Protein AF-A0A669PQR5-F1 (afdb_monomer)

InterPro domains:
  IPR002418 Transcription regulator Myc [PR00044] (4-20)
  IPR002418 Transcription 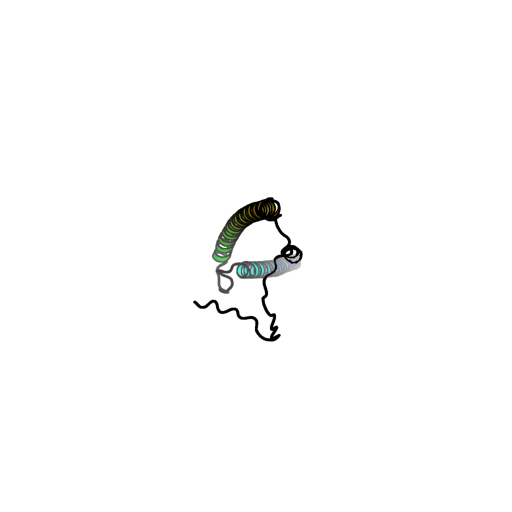regulator Myc [PR00044] (21-36)
  IPR002418 Transcription regulator Myc [PR00044] (46-59)
  IPR003327 Leucine zipper, Myc [PF02344] (65-94)
  IPR011598 Myc-type, basic helix-loop-helix (bHLH) domain [PF00010] (12-64)
  IPR011598 Myc-type, basic helix-loop-helix (bHLH) domain [PS50888] (11-63)
  IPR011598 Myc-type, basic helix-loop-helix (bHLH) domain [SM00353] (17-69)
  IPR036638 Helix-loop-helix DNA-binding domain superfamily [G3DSA:4.10.280.10] (2-96)
  IPR036638 Helix-loop-helix DNA-binding domain superfamily [SSF47459] (8-92)
  IPR050433 Myc family transcription factors [PTHR45851] (4-93)

Structure (mmCIF, N/CA/C/O backbone):
data_AF-A0A669PQR5-F1
#
_entry.id   AF-A0A669PQR5-F1
#
loop_
_atom_site.group_PDB
_atom_site.id
_atom_site.type_symbol
_atom_site.label_atom_id
_atom_site.label_alt_id
_atom_site.label_comp_id
_atom_site.label_asym_id
_atom_site.label_entity_id
_atom_site.label_seq_id
_atom_site.pdbx_PDB_ins_code
_atom_site.Cartn_x
_atom_site.Cartn_y
_atom_site.Cartn_z
_atom_site.occupancy
_atom_site.B_iso_or_equiv
_atom_site.auth_seq_id
_atom_site.auth_comp_id
_atom_site.auth_asym_id
_atom_site.auth_atom_id
_atom_site.pdbx_PDB_model_num
ATOM 1 N N . LEU A 1 1 ? 39.404 22.883 -36.198 1.00 52.16 1 LEU A N 1
ATOM 2 C CA . LEU A 1 1 ? 38.358 23.528 -35.361 1.00 52.16 1 LEU A CA 1
ATOM 3 C C . LEU A 1 1 ? 37.028 22.764 -35.362 1.00 52.16 1 LEU A C 1
ATOM 5 O O . LEU A 1 1 ? 36.375 22.777 -34.333 1.00 52.16 1 LEU A O 1
ATOM 9 N N . ALA A 1 2 ? 36.649 22.051 -36.434 1.00 58.22 2 ALA A N 1
ATOM 10 C CA . ALA A 1 2 ? 35.440 21.211 -36.442 1.00 58.22 2 ALA A CA 1
ATOM 11 C C . ALA A 1 2 ? 35.557 19.909 -35.611 1.00 58.22 2 ALA A C 1
ATOM 13 O O . ALA A 1 2 ? 34.589 19.521 -34.970 1.00 58.22 2 ALA A O 1
ATOM 14 N N . GLU A 1 3 ? 36.739 19.281 -35.541 1.00 58.38 3 GLU A N 1
ATOM 15 C CA . GLU A 1 3 ? 36.940 18.025 -34.780 1.00 58.38 3 GLU A CA 1
ATOM 16 C C . GLU A 1 3 ? 36.803 18.184 -33.258 1.00 58.38 3 GLU A C 1
ATOM 18 O O . GLU A 1 3 ? 36.366 17.264 -32.575 1.00 58.38 3 GLU A O 1
ATOM 23 N N . SER A 1 4 ? 37.138 19.357 -32.713 1.00 61.47 4 SER A N 1
ATOM 24 C CA . SER A 1 4 ? 37.024 19.619 -31.271 1.00 61.47 4 SER A CA 1
ATOM 25 C C . SER A 1 4 ? 35.564 19.754 -30.832 1.00 61.47 4 SER A C 1
ATOM 27 O O . SER A 1 4 ? 35.198 19.238 -29.781 1.00 61.47 4 SER A O 1
ATOM 29 N N . ASN A 1 5 ? 34.718 20.383 -31.652 1.00 66.81 5 ASN A N 1
ATOM 30 C CA . ASN A 1 5 ? 33.311 20.604 -31.318 1.00 66.81 5 ASN A CA 1
ATOM 31 C C . ASN A 1 5 ? 32.483 19.303 -31.397 1.00 66.81 5 ASN A C 1
ATOM 33 O O . ASN A 1 5 ? 31.623 19.065 -30.552 1.00 66.81 5 ASN A O 1
ATOM 37 N N . ASP A 1 6 ? 32.786 18.429 -32.364 1.00 71.69 6 ASP A N 1
ATOM 38 C CA . ASP A 1 6 ? 32.109 17.131 -32.522 1.00 71.69 6 ASP A CA 1
ATOM 39 C C . ASP A 1 6 ? 32.496 16.134 -31.407 1.00 71.69 6 ASP A C 1
ATOM 41 O O . ASP A 1 6 ? 31.670 15.352 -30.927 1.00 71.69 6 ASP A O 1
ATOM 45 N N . SER A 1 7 ? 33.737 16.202 -30.907 1.00 78.75 7 SER A N 1
ATOM 46 C CA . SER A 1 7 ? 34.165 15.422 -29.735 1.00 78.75 7 SER A CA 1
ATOM 47 C C . SER A 1 7 ? 33.408 15.835 -28.467 1.00 78.75 7 SER A C 1
ATOM 49 O O . SER A 1 7 ? 32.916 14.977 -27.733 1.00 78.75 7 SER A O 1
ATOM 51 N N . GLU A 1 8 ? 33.256 17.140 -28.221 1.00 83.75 8 GLU A N 1
ATOM 52 C CA . GLU A 1 8 ? 32.526 17.642 -27.050 1.00 83.75 8 GLU A CA 1
ATOM 53 C C . GLU A 1 8 ? 31.029 17.296 -27.084 1.00 83.75 8 GLU A C 1
ATOM 55 O O . GLU A 1 8 ? 30.426 17.001 -26.047 1.00 83.75 8 GLU A O 1
ATOM 60 N N . GLU A 1 9 ? 30.401 17.318 -28.261 1.00 88.00 9 GLU A N 1
ATOM 61 C CA . GLU A 1 9 ? 29.003 16.911 -28.423 1.00 88.00 9 GLU A CA 1
ATOM 62 C C . GLU A 1 9 ? 28.813 15.406 -28.169 1.00 88.00 9 GLU A C 1
ATOM 64 O O . GLU A 1 9 ? 27.873 14.991 -27.477 1.00 88.00 9 GLU A O 1
ATOM 69 N N . ASN A 1 10 ? 29.747 14.580 -28.647 1.00 89.44 10 ASN A N 1
ATOM 70 C CA . ASN A 1 10 ? 29.745 13.145 -28.380 1.00 89.44 10 ASN A CA 1
ATOM 71 C C . ASN A 1 10 ? 29.892 12.821 -26.886 1.00 89.44 10 ASN A C 1
ATOM 73 O O . ASN A 1 10 ? 29.165 11.958 -26.378 1.00 89.44 10 ASN A O 1
ATOM 77 N N . ASP A 1 11 ? 30.750 13.541 -26.163 1.00 91.50 11 ASP A N 1
ATOM 78 C CA . ASP A 1 11 ? 30.926 13.367 -24.717 1.00 91.50 11 ASP A CA 1
ATOM 79 C C . ASP A 1 11 ? 29.683 13.783 -23.919 1.00 91.50 11 ASP A C 1
ATOM 81 O O . ASP A 1 11 ? 29.262 13.071 -22.994 1.00 91.50 11 ASP A O 1
ATOM 85 N N . LYS A 1 12 ? 29.013 14.874 -24.316 1.00 93.94 12 LYS A N 1
ATOM 86 C CA . LYS A 1 12 ? 27.719 15.286 -23.739 1.00 93.94 12 LYS A CA 1
ATOM 87 C C . LYS A 1 12 ? 26.653 14.214 -23.956 1.00 93.94 12 LYS A C 1
ATOM 89 O O . LYS A 1 12 ? 25.965 13.823 -23.010 1.00 93.94 12 LYS A O 1
ATOM 94 N N . ARG A 1 13 ? 26.553 13.673 -25.176 1.00 95.19 13 ARG A N 1
ATOM 95 C CA . ARG A 1 13 ? 25.605 12.601 -25.518 1.00 95.19 13 ARG A CA 1
ATOM 96 C C . ARG A 1 13 ? 25.881 11.322 -24.728 1.00 95.19 13 ARG A C 1
ATOM 98 O O . ARG A 1 13 ? 24.949 10.687 -24.229 1.00 95.19 13 ARG A O 1
ATOM 105 N N . ARG A 1 14 ? 27.154 10.949 -24.567 1.00 95.75 14 ARG A N 1
ATOM 106 C CA . ARG A 1 14 ? 27.565 9.790 -23.762 1.00 95.75 14 ARG A CA 1
ATOM 107 C C . ARG A 1 14 ? 27.174 9.969 -22.297 1.00 95.75 14 ARG A C 1
ATOM 109 O O . ARG A 1 14 ? 26.553 9.073 -21.727 1.00 95.75 14 ARG A O 1
ATOM 116 N N . THR A 1 15 ? 27.481 11.128 -21.721 1.00 96.12 15 THR A N 1
ATOM 117 C CA . THR A 1 15 ? 27.159 11.459 -20.325 1.00 96.12 15 THR A CA 1
ATOM 118 C C . THR A 1 15 ? 25.651 11.439 -20.086 1.00 96.12 15 THR A C 1
ATOM 120 O O . THR A 1 15 ? 25.182 10.771 -19.166 1.00 96.12 15 THR A O 1
ATOM 123 N N . HIS A 1 16 ? 24.873 12.069 -20.971 1.00 97.50 16 HIS A N 1
ATOM 124 C CA . HIS A 1 16 ? 23.412 12.046 -20.919 1.00 97.50 16 HIS A CA 1
ATOM 125 C C . HIS A 1 16 ? 22.851 10.612 -20.903 1.00 97.50 16 HIS A C 1
ATOM 127 O O . HIS A 1 16 ? 21.999 10.280 -20.078 1.00 97.50 16 HIS A O 1
ATOM 133 N N . ASN A 1 17 ? 23.360 9.727 -21.766 1.00 97.94 17 ASN A N 1
ATOM 134 C CA . ASN A 1 17 ? 22.906 8.335 -21.831 1.00 97.94 17 ASN A CA 1
ATOM 135 C C . ASN A 1 17 ? 23.211 7.538 -20.553 1.00 97.94 17 ASN A C 1
ATOM 137 O O . ASN A 1 17 ? 22.419 6.675 -20.164 1.00 97.94 17 ASN A O 1
ATOM 141 N N . VAL A 1 18 ? 24.347 7.811 -19.904 1.00 98.12 18 VAL A N 1
ATOM 142 C CA . VAL A 1 18 ? 24.701 7.196 -18.616 1.00 98.12 18 VAL A CA 1
ATOM 143 C C . VAL A 1 18 ? 23.730 7.651 -17.529 1.00 98.12 18 VAL A C 1
ATOM 145 O O . VAL A 1 18 ? 23.151 6.805 -16.845 1.00 98.12 18 VAL A O 1
ATOM 148 N N . LEU A 1 19 ? 23.490 8.960 -17.427 1.00 98.00 19 LEU A N 1
ATOM 149 C CA . LEU A 1 19 ? 22.591 9.534 -16.424 1.00 98.00 19 LEU A CA 1
ATOM 150 C C . LEU A 1 19 ? 21.145 9.051 -16.604 1.00 98.00 19 LEU A C 1
ATOM 152 O O . LEU A 1 19 ? 20.505 8.641 -15.638 1.00 98.00 19 LEU A O 1
ATOM 156 N N . GLU A 1 20 ? 20.635 8.997 -17.837 1.00 98.25 20 GLU A N 1
ATOM 157 C CA . GLU A 1 20 ? 19.274 8.507 -18.091 1.00 98.25 20 GLU A CA 1
ATOM 158 C C . GLU A 1 20 ? 19.136 7.006 -17.790 1.00 98.25 20 GLU A C 1
ATOM 160 O O . GLU A 1 20 ? 18.101 6.556 -17.291 1.00 98.25 20 GLU A O 1
ATOM 165 N N . ARG A 1 21 ? 20.182 6.206 -18.036 1.00 98.50 21 ARG A N 1
ATOM 166 C CA . ARG A 1 21 ? 20.192 4.793 -17.632 1.00 98.50 21 ARG A CA 1
ATOM 167 C C . ARG A 1 21 ? 20.147 4.654 -16.112 1.00 98.50 21 ARG A C 1
ATOM 169 O O . ARG A 1 21 ? 19.376 3.832 -15.617 1.00 98.50 21 ARG A O 1
ATOM 176 N N . GLN A 1 22 ? 20.929 5.451 -15.387 1.00 98.56 22 GLN A N 1
ATOM 177 C CA . GLN A 1 22 ? 20.907 5.461 -13.926 1.00 98.56 22 GLN A CA 1
ATOM 178 C C . GLN A 1 22 ? 19.517 5.839 -13.401 1.00 98.56 22 GLN A C 1
ATOM 180 O O . GLN A 1 22 ? 18.931 5.075 -12.635 1.00 98.56 22 GLN A O 1
ATOM 185 N N . ARG A 1 23 ? 18.925 6.922 -13.915 1.00 98.50 23 ARG A N 1
ATOM 186 C CA . ARG A 1 23 ? 17.568 7.353 -13.553 1.00 98.50 23 ARG A CA 1
ATOM 187 C C . ARG A 1 23 ? 16.528 6.252 -13.784 1.00 98.50 23 ARG A C 1
ATOM 189 O O . ARG A 1 23 ? 15.646 6.029 -12.957 1.00 98.50 23 ARG A O 1
ATOM 196 N N . ARG A 1 24 ? 16.616 5.529 -14.909 1.00 98.44 24 ARG A N 1
ATOM 197 C CA . ARG A 1 24 ? 15.714 4.399 -15.207 1.00 98.44 24 ARG A CA 1
ATOM 198 C C . ARG A 1 24 ? 15.898 3.230 -14.242 1.00 98.44 24 ARG A C 1
ATOM 200 O O . ARG A 1 24 ? 14.904 2.585 -13.904 1.00 98.44 24 ARG A O 1
ATOM 207 N N . ASN A 1 25 ? 17.129 2.955 -13.817 1.00 98.50 25 ASN A N 1
ATOM 208 C CA . ASN A 1 25 ? 17.418 1.914 -12.834 1.00 98.50 25 ASN A CA 1
ATOM 209 C C . ASN A 1 25 ? 16.863 2.285 -11.457 1.00 98.50 25 ASN A C 1
ATOM 211 O O . ASN A 1 25 ? 16.170 1.469 -10.858 1.00 98.50 25 ASN A 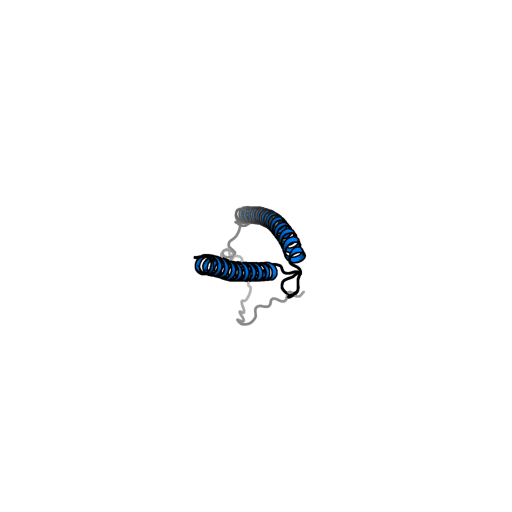O 1
ATOM 215 N N . GLU A 1 26 ? 17.080 3.518 -11.002 1.00 98.56 26 GLU A N 1
ATOM 216 C CA . GLU A 1 26 ? 16.508 4.034 -9.752 1.00 98.56 26 GLU A CA 1
ATOM 217 C C . GLU A 1 26 ? 14.977 3.962 -9.778 1.00 98.56 26 GLU A C 1
ATOM 219 O O . GLU A 1 26 ? 14.364 3.401 -8.873 1.00 98.56 26 GLU A O 1
ATOM 224 N N . LEU A 1 27 ? 14.347 4.398 -10.875 1.00 98.00 27 LEU A N 1
ATOM 225 C CA . LEU A 1 27 ? 12.898 4.285 -11.045 1.00 98.00 27 LEU A CA 1
ATOM 226 C C . LEU A 1 27 ? 12.420 2.825 -10.986 1.00 98.00 27 LEU A C 1
ATOM 228 O O . LEU A 1 27 ? 11.386 2.538 -10.388 1.00 98.00 27 LEU A O 1
ATOM 232 N N . LYS A 1 28 ? 13.154 1.890 -11.603 1.00 97.06 28 LYS A N 1
ATOM 233 C CA . LYS A 1 28 ? 12.838 0.455 -11.546 1.00 97.06 28 LYS A CA 1
ATOM 234 C C . LYS A 1 28 ? 12.898 -0.071 -10.108 1.00 97.06 28 LYS A C 1
ATOM 236 O O . LYS A 1 28 ? 11.995 -0.805 -9.718 1.00 97.06 28 LYS A O 1
ATOM 241 N N . LEU A 1 29 ? 13.910 0.325 -9.335 1.00 97.50 29 LEU A N 1
ATOM 242 C CA . LEU A 1 29 ? 14.033 -0.046 -7.923 1.00 97.50 29 LEU A CA 1
ATOM 243 C C . LEU A 1 29 ? 12.871 0.513 -7.094 1.00 97.50 29 LEU A C 1
ATOM 245 O O . LEU A 1 29 ? 12.273 -0.236 -6.328 1.00 97.50 29 LEU A O 1
ATOM 249 N N . SER A 1 30 ? 12.472 1.769 -7.315 1.00 98.12 30 SER A N 1
ATOM 250 C CA . SER A 1 30 ? 11.302 2.354 -6.646 1.00 98.12 30 SER A CA 1
ATOM 251 C C . SER A 1 30 ? 10.005 1.599 -6.961 1.00 98.12 30 SER A C 1
ATOM 253 O O . SER A 1 30 ? 9.178 1.404 -6.076 1.00 98.12 30 SER A O 1
ATOM 255 N N . PHE A 1 31 ? 9.825 1.120 -8.199 1.00 98.00 31 PHE A N 1
ATOM 256 C CA . PHE A 1 31 ? 8.673 0.281 -8.561 1.00 98.00 31 PHE A CA 1
ATOM 257 C C . PHE A 1 31 ? 8.678 -1.079 -7.855 1.00 98.00 31 PHE A C 1
ATOM 259 O O . PHE A 1 31 ? 7.610 -1.572 -7.501 1.00 98.00 31 PHE A O 1
ATOM 266 N N . PHE A 1 32 ? 9.849 -1.685 -7.654 1.00 97.19 32 PHE A N 1
ATOM 267 C CA . PHE A 1 32 ? 9.965 -2.934 -6.899 1.00 97.19 32 PHE A CA 1
ATOM 268 C C . PHE A 1 32 ? 9.673 -2.720 -5.419 1.00 97.19 32 PHE A C 1
ATOM 270 O O . PHE A 1 32 ? 8.831 -3.423 -4.874 1.00 97.19 32 PHE A O 1
ATOM 277 N N . ALA A 1 33 ? 10.252 -1.680 -4.818 1.00 97.62 33 ALA A N 1
ATOM 278 C CA . ALA A 1 33 ? 9.951 -1.311 -3.441 1.00 97.62 33 ALA A CA 1
ATOM 279 C C . ALA A 1 33 ? 8.447 -1.065 -3.240 1.00 97.62 33 ALA A C 1
ATOM 281 O O . ALA A 1 33 ? 7.877 -1.557 -2.273 1.00 97.62 33 ALA A O 1
ATOM 282 N N . LEU A 1 34 ? 7.786 -0.367 -4.174 1.00 98.12 34 LEU A N 1
ATOM 283 C CA . LEU A 1 34 ? 6.337 -0.156 -4.131 1.00 98.12 34 LEU A CA 1
ATOM 284 C C . LEU A 1 34 ? 5.554 -1.471 -4.251 1.00 98.12 34 LEU A C 1
ATOM 286 O O . LEU A 1 34 ? 4.630 -1.697 -3.478 1.00 98.12 34 LEU A O 1
ATOM 290 N N . ARG A 1 35 ? 5.912 -2.336 -5.207 1.00 97.94 35 ARG A N 1
ATOM 291 C CA . ARG A 1 35 ? 5.267 -3.645 -5.401 1.00 97.94 35 ARG A CA 1
ATOM 292 C C . ARG A 1 35 ? 5.306 -4.476 -4.121 1.00 97.94 35 ARG A C 1
ATOM 294 O O . ARG A 1 35 ? 4.293 -5.063 -3.759 1.00 97.94 35 ARG A O 1
ATOM 301 N N . ASP A 1 36 ? 6.451 -4.503 -3.448 1.00 97.44 36 ASP A N 1
ATOM 302 C CA . ASP A 1 36 ? 6.666 -5.336 -2.263 1.00 97.44 36 ASP A CA 1
ATOM 303 C C . ASP A 1 36 ? 5.801 -4.898 -1.066 1.00 97.44 36 ASP A C 1
ATOM 305 O O . ASP A 1 36 ? 5.539 -5.700 -0.175 1.00 97.44 36 ASP A O 1
ATOM 309 N N . GLN A 1 37 ? 5.294 -3.657 -1.062 1.00 97.44 37 GLN A N 1
ATOM 310 C CA . GLN A 1 37 ? 4.347 -3.169 -0.049 1.00 97.44 37 GLN A CA 1
ATOM 311 C C . GLN A 1 37 ? 2.888 -3.561 -0.320 1.00 97.44 37 GLN A C 1
ATOM 313 O O . GLN A 1 37 ? 2.034 -3.346 0.537 1.00 97.44 37 GLN A O 1
ATOM 318 N N . ILE A 1 38 ? 2.574 -4.091 -1.504 1.00 97.75 38 ILE A N 1
ATOM 319 C CA . ILE A 1 38 ? 1.199 -4.367 -1.928 1.00 97.75 38 ILE A CA 1
ATOM 320 C C . ILE A 1 38 ? 0.969 -5.885 -1.883 1.00 97.75 38 ILE A C 1
ATOM 322 O O . ILE A 1 38 ? 1.474 -6.594 -2.759 1.00 97.75 38 ILE A O 1
ATOM 326 N N . PRO A 1 39 ? 0.170 -6.409 -0.932 1.00 96.12 39 PRO A N 1
ATOM 327 C CA . PRO A 1 39 ? 0.027 -7.852 -0.715 1.00 96.12 39 PRO A CA 1
ATOM 328 C C . PRO A 1 39 ? -0.379 -8.647 -1.964 1.00 96.12 39 PRO A C 1
ATOM 330 O O . PRO A 1 39 ? 0.110 -9.751 -2.183 1.00 96.12 39 PRO A O 1
ATOM 333 N N . GLU A 1 40 ? -1.238 -8.075 -2.813 1.00 95.06 40 GLU A N 1
ATOM 334 C CA . GLU A 1 40 ? -1.747 -8.741 -4.019 1.00 95.06 40 GLU A CA 1
ATOM 335 C C . GLU A 1 40 ? -0.674 -8.936 -5.107 1.00 95.06 40 G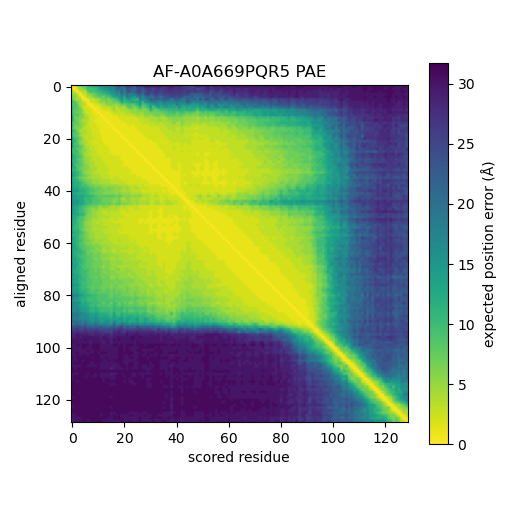LU A C 1
ATOM 337 O O . GLU A 1 40 ? -0.756 -9.875 -5.898 1.00 95.06 40 GLU A O 1
ATOM 342 N N . VAL A 1 41 ? 0.344 -8.068 -5.163 1.00 96.19 41 VAL A N 1
ATOM 343 C CA . VAL A 1 41 ? 1.373 -8.097 -6.221 1.00 96.19 41 VAL A CA 1
ATOM 344 C C . VAL A 1 41 ? 2.791 -8.339 -5.711 1.00 96.19 41 VAL A C 1
ATOM 346 O O . VAL A 1 41 ? 3.682 -8.523 -6.538 1.00 96.19 41 VAL A O 1
ATOM 349 N N . ALA A 1 42 ? 3.010 -8.404 -4.395 1.00 94.69 42 ALA A N 1
ATOM 350 C CA . ALA A 1 42 ? 4.327 -8.603 -3.784 1.00 94.69 42 ALA A CA 1
ATOM 351 C C . ALA A 1 42 ? 5.057 -9.847 -4.326 1.00 94.69 42 ALA A C 1
ATOM 353 O O . ALA A 1 42 ? 6.236 -9.780 -4.659 1.00 94.69 42 ALA A O 1
ATOM 354 N N . ASN A 1 43 ? 4.333 -10.954 -4.523 1.00 93.56 43 ASN A N 1
ATOM 355 C CA . ASN A 1 43 ? 4.904 -12.213 -5.022 1.00 93.56 43 ASN A CA 1
ATOM 356 C C . ASN A 1 43 ? 5.026 -12.277 -6.557 1.00 93.56 43 ASN A C 1
ATOM 358 O O . ASN A 1 43 ? 5.536 -13.257 -7.100 1.00 93.56 43 ASN A O 1
ATOM 362 N N . ASN A 1 44 ? 4.539 -11.266 -7.285 1.00 93.44 44 ASN A N 1
ATOM 363 C CA . ASN A 1 44 ? 4.589 -11.238 -8.743 1.00 93.44 44 ASN A CA 1
ATOM 364 C C . ASN A 1 44 ? 5.747 -10.366 -9.230 1.00 93.44 44 ASN A C 1
ATOM 366 O O . ASN A 1 44 ? 5.586 -9.181 -9.536 1.00 93.44 44 ASN A O 1
ATOM 370 N N . GLU A 1 45 ? 6.919 -10.980 -9.387 1.00 90.75 45 GLU A N 1
ATOM 371 C CA . GLU A 1 45 ? 8.125 -10.256 -9.790 1.00 90.75 45 GLU A CA 1
ATOM 372 C C . GLU A 1 45 ? 8.001 -9.531 -11.139 1.00 90.75 45 GLU A C 1
ATOM 374 O O . GLU A 1 45 ? 8.648 -8.504 -11.364 1.00 90.75 45 GLU A O 1
ATOM 379 N N . LYS A 1 46 ? 7.142 -10.048 -12.025 1.00 93.19 46 LYS A N 1
ATOM 380 C CA . LYS A 1 46 ? 6.919 -9.550 -13.388 1.00 93.19 46 LYS A CA 1
ATOM 381 C C . LYS A 1 46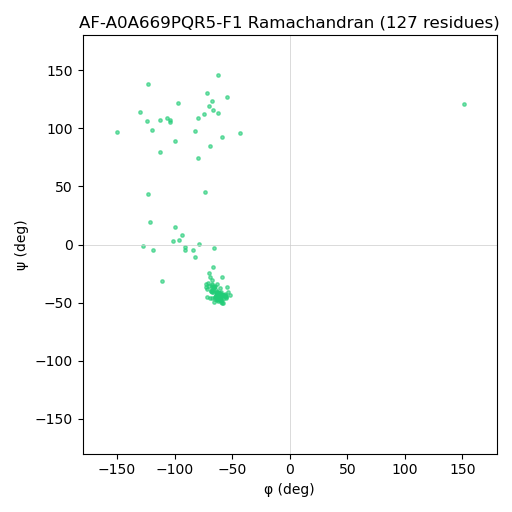 ? 5.671 -8.668 -13.504 1.00 93.19 46 LYS A C 1
ATOM 383 O O . LYS A 1 46 ? 5.214 -8.415 -14.620 1.00 93.19 46 LYS A O 1
ATOM 388 N N . ALA A 1 47 ? 5.121 -8.192 -12.384 1.00 95.00 47 ALA A N 1
ATOM 389 C CA . ALA A 1 47 ? 3.959 -7.311 -12.381 1.00 95.00 47 ALA A CA 1
ATOM 390 C C . ALA A 1 47 ? 4.194 -6.069 -13.274 1.00 95.00 47 ALA A C 1
ATOM 392 O O . ALA A 1 47 ? 5.192 -5.358 -13.105 1.00 95.00 47 ALA A O 1
ATOM 393 N N . PRO A 1 48 ? 3.291 -5.766 -14.228 1.00 97.06 48 PRO A N 1
ATOM 394 C CA . PRO A 1 48 ? 3.415 -4.576 -15.064 1.00 97.06 48 PRO A CA 1
ATOM 395 C C . PRO A 1 48 ? 3.346 -3.286 -14.235 1.00 97.06 48 PRO A C 1
ATOM 397 O O . PRO A 1 48 ? 2.551 -3.188 -13.302 1.00 97.06 48 PRO A O 1
ATOM 400 N N . LYS A 1 49 ? 4.091 -2.242 -14.631 1.00 97.25 49 LYS A N 1
ATOM 401 C CA . LYS A 1 49 ? 4.107 -0.938 -13.928 1.00 97.25 49 LYS A CA 1
ATOM 402 C C . LYS A 1 49 ? 2.708 -0.359 -13.704 1.00 97.25 49 LYS A C 1
ATOM 404 O O . LYS A 1 49 ? 2.404 0.106 -12.615 1.00 97.25 49 LYS A O 1
ATOM 409 N N . VAL A 1 50 ? 1.847 -0.421 -14.723 1.00 97.81 50 VAL A N 1
ATOM 410 C CA . VAL A 1 50 ? 0.463 0.072 -14.629 1.00 97.81 50 VAL A CA 1
ATOM 411 C C . VAL A 1 50 ? -0.364 -0.707 -13.603 1.00 97.81 50 VAL A C 1
ATOM 413 O O . VAL A 1 50 ? -1.204 -0.121 -12.931 1.00 97.81 50 VAL A O 1
ATOM 416 N N . VAL A 1 51 ? -0.107 -2.008 -13.449 1.00 97.69 51 VAL A N 1
ATOM 417 C CA . VAL A 1 51 ? -0.787 -2.849 -12.458 1.00 97.69 51 VAL A CA 1
ATOM 418 C C . VAL A 1 51 ? -0.304 -2.491 -11.058 1.00 97.69 51 VAL A C 1
ATOM 420 O O . VAL A 1 51 ? -1.141 -2.283 -10.190 1.00 97.69 51 VAL A O 1
ATOM 423 N N . ILE A 1 52 ? 1.010 -2.324 -10.854 1.00 98.12 52 ILE A N 1
ATOM 424 C CA . ILE A 1 52 ? 1.572 -1.889 -9.563 1.00 98.12 52 ILE A CA 1
ATOM 425 C C . ILE A 1 52 ? 0.930 -0.569 -9.117 1.00 98.12 52 ILE A C 1
ATOM 427 O O . ILE A 1 52 ? 0.488 -0.469 -7.979 1.00 98.12 52 ILE A O 1
ATOM 431 N N . LEU A 1 53 ? 0.813 0.421 -10.011 1.00 98.50 53 LEU A N 1
ATOM 432 C CA . LEU A 1 53 ? 0.196 1.711 -9.673 1.00 98.50 53 LEU A CA 1
ATOM 433 C C . LEU A 1 53 ? -1.290 1.577 -9.324 1.00 98.50 53 LEU A C 1
ATOM 435 O O . LEU A 1 53 ? -1.717 2.108 -8.305 1.00 98.50 53 LEU A O 1
ATOM 439 N N . LYS A 1 54 ? -2.069 0.846 -10.133 1.00 98.31 54 LYS A N 1
ATOM 440 C CA . LYS A 1 54 ? -3.500 0.626 -9.862 1.00 98.31 54 LYS A CA 1
ATOM 441 C C . LYS A 1 54 ? -3.715 -0.070 -8.519 1.00 98.31 54 LYS A C 1
ATOM 443 O O . LYS A 1 54 ? -4.498 0.404 -7.703 1.00 98.31 54 LYS A O 1
ATOM 448 N N . LYS A 1 55 ? -2.962 -1.143 -8.269 1.00 98.12 55 LYS A N 1
ATOM 449 C CA . LYS A 1 55 ? -3.039 -1.910 -7.024 1.00 98.12 55 LYS A CA 1
ATOM 450 C C . LYS A 1 55 ? -2.551 -1.125 -5.815 1.00 98.12 55 LYS A C 1
ATOM 452 O O . LYS A 1 55 ? -3.145 -1.251 -4.753 1.00 98.12 55 LYS A O 1
ATOM 457 N N . ALA A 1 56 ? -1.554 -0.255 -5.974 1.00 98.38 56 ALA A N 1
ATOM 458 C CA . ALA A 1 56 ? -1.146 0.667 -4.917 1.00 98.38 56 ALA A CA 1
ATOM 459 C C . ALA A 1 56 ? -2.294 1.604 -4.520 1.00 98.38 56 ALA A C 1
ATOM 461 O O . ALA A 1 56 ? -2.583 1.757 -3.338 1.00 98.38 56 ALA A O 1
ATOM 462 N N . THR A 1 57 ? -2.967 2.211 -5.503 1.00 98.38 57 THR A N 1
ATOM 463 C CA . THR A 1 57 ? -4.099 3.109 -5.248 1.00 98.38 57 THR A CA 1
ATOM 464 C C . THR A 1 57 ? -5.260 2.377 -4.581 1.00 98.38 57 THR A C 1
ATOM 466 O O . THR A 1 57 ? -5.768 2.855 -3.570 1.00 98.38 57 THR A O 1
ATOM 469 N N . GLU A 1 58 ? -5.646 1.208 -5.101 1.00 98.19 58 GLU A N 1
ATOM 470 C CA . GLU A 1 58 ? -6.689 0.364 -4.500 1.00 98.19 58 GLU A CA 1
ATOM 471 C C . GLU A 1 58 ? -6.350 0.007 -3.044 1.00 98.19 58 GLU A C 1
ATOM 473 O O . GLU A 1 58 ? -7.199 0.138 -2.163 1.00 98.19 58 GLU A O 1
ATOM 478 N N . TYR A 1 59 ? -5.095 -0.365 -2.777 1.00 98.38 59 TYR A N 1
ATOM 479 C CA . TYR A 1 59 ? -4.642 -0.768 -1.448 1.00 98.38 59 TYR A CA 1
ATOM 480 C C . TYR A 1 59 ? -4.615 0.388 -0.438 1.00 98.38 59 TYR A C 1
ATOM 482 O O . TYR A 1 59 ? -5.029 0.225 0.709 1.00 98.38 59 TYR A O 1
ATOM 490 N N . VAL A 1 60 ? -4.185 1.584 -0.854 1.00 98.38 60 VAL A N 1
ATOM 491 C CA . VAL A 1 60 ? -4.238 2.776 0.011 1.00 98.38 60 VAL A CA 1
ATOM 492 C C . VAL A 1 60 ? -5.682 3.096 0.394 1.00 98.38 60 VAL A C 1
ATOM 494 O O . VAL A 1 60 ? -5.962 3.330 1.569 1.00 98.38 60 VAL A O 1
ATOM 497 N N . LEU A 1 61 ? -6.609 3.052 -0.568 1.00 98.38 61 LEU A N 1
ATOM 498 C CA . LEU A 1 61 ? -8.026 3.308 -0.307 1.00 98.38 61 LEU A CA 1
ATOM 499 C C . LEU A 1 61 ? -8.630 2.265 0.642 1.00 98.38 61 LEU A C 1
ATOM 501 O O . LEU A 1 61 ? -9.379 2.629 1.552 1.00 98.38 61 LEU A O 1
ATOM 505 N N . SER A 1 62 ? -8.288 0.982 0.476 1.00 98.31 62 SER A N 1
ATOM 506 C CA . SER A 1 62 ? -8.773 -0.065 1.379 1.00 98.31 62 SER A CA 1
ATOM 507 C C . SER A 1 62 ? -8.242 0.119 2.799 1.00 98.31 62 SER A C 1
ATOM 509 O O . SER A 1 62 ? -9.028 0.070 3.742 1.00 98.31 62 SER A O 1
ATOM 511 N N . ILE A 1 63 ? -6.942 0.409 2.961 1.00 98.31 63 ILE A N 1
ATOM 512 C CA . ILE A 1 63 ? -6.343 0.629 4.286 1.00 98.31 63 ILE A CA 1
ATOM 513 C C . ILE A 1 63 ? -6.978 1.835 4.978 1.00 98.31 63 ILE A C 1
ATOM 515 O O . ILE A 1 63 ? -7.299 1.748 6.158 1.00 98.31 63 ILE A O 1
ATOM 519 N N . GLN A 1 64 ? -7.204 2.940 4.264 1.00 98.56 64 GLN A N 1
ATOM 520 C CA . GLN A 1 64 ? -7.860 4.123 4.833 1.00 98.56 64 GLN A CA 1
ATOM 521 C C . GLN A 1 64 ? -9.288 3.815 5.301 1.00 98.56 64 GLN A C 1
ATOM 523 O O . GLN A 1 64 ? -9.702 4.236 6.384 1.00 98.56 64 GLN A O 1
ATOM 528 N N . SER A 1 65 ? -10.047 3.047 4.512 1.00 98.25 6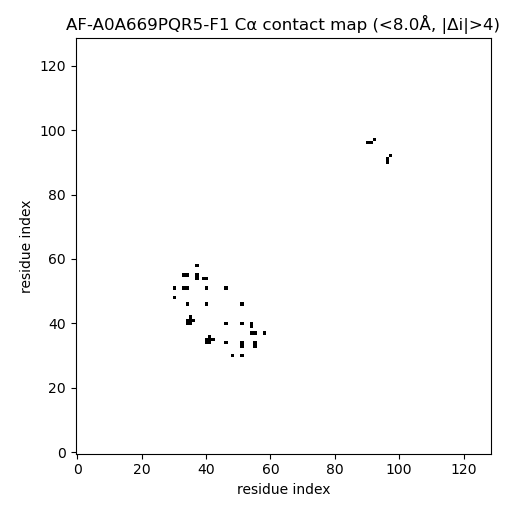5 SER A N 1
ATOM 529 C CA . SER A 1 65 ? -11.389 2.621 4.916 1.00 98.25 65 SER A CA 1
ATOM 530 C C . SER A 1 65 ? -11.354 1.713 6.147 1.00 98.25 65 SER A C 1
ATOM 532 O O . SER A 1 65 ? -12.203 1.848 7.033 1.00 98.25 65 SER A O 1
ATOM 534 N N . ASP A 1 66 ? -10.394 0.791 6.213 1.00 98.44 66 ASP A N 1
ATOM 535 C CA . ASP A 1 66 ? -10.217 -0.089 7.366 1.00 98.44 66 ASP A CA 1
ATOM 536 C C . ASP A 1 66 ? -9.774 0.680 8.609 1.00 98.44 66 ASP A C 1
ATOM 538 O O . ASP A 1 66 ? -10.300 0.435 9.693 1.00 98.44 66 ASP A O 1
ATOM 542 N N . GLU A 1 67 ? -8.876 1.652 8.466 1.00 98.56 67 GLU A N 1
ATOM 543 C CA . GLU A 1 67 ? -8.452 2.535 9.549 1.00 98.56 67 GLU A CA 1
ATOM 544 C C . GLU A 1 67 ? -9.652 3.277 10.146 1.00 98.56 67 GLU A C 1
ATOM 546 O O . GLU A 1 67 ? -9.877 3.217 11.357 1.00 98.56 67 GLU A O 1
ATOM 551 N N . HIS A 1 68 ? -10.485 3.904 9.309 1.00 98.56 68 HIS A N 1
ATOM 552 C CA . HIS A 1 68 ? -11.698 4.585 9.768 1.00 98.56 68 HIS A CA 1
ATOM 553 C C . HIS A 1 68 ? -12.659 3.637 10.499 1.00 98.56 68 HIS A C 1
ATOM 555 O O . HIS A 1 68 ? -13.183 3.979 11.565 1.00 98.56 68 HIS A O 1
ATOM 561 N N . ARG A 1 69 ? -12.868 2.429 9.962 1.00 98.62 69 ARG A N 1
ATOM 562 C CA . ARG A 1 69 ? -13.712 1.402 10.587 1.00 98.62 69 ARG A CA 1
ATOM 563 C C . ARG A 1 69 ? -13.164 0.981 11.953 1.00 98.62 69 ARG A C 1
ATOM 565 O O . ARG A 1 69 ? -13.919 0.940 12.924 1.00 98.62 69 ARG A O 1
ATOM 572 N N . LEU A 1 70 ? -11.864 0.710 12.045 1.00 98.69 70 LEU A N 1
ATOM 573 C CA . LEU A 1 70 ? -11.199 0.291 13.281 1.00 98.69 70 LEU A CA 1
ATOM 574 C C . LEU A 1 70 ? -11.197 1.401 14.339 1.00 98.69 70 LEU A C 1
ATOM 576 O O . LEU A 1 70 ? -11.374 1.118 15.524 1.00 98.69 70 LEU A O 1
ATOM 580 N N . ILE A 1 71 ? -11.046 2.667 13.937 1.00 98.75 71 ILE A N 1
ATOM 581 C CA . ILE A 1 71 ? -11.174 3.816 14.844 1.00 98.75 71 ILE A CA 1
ATOM 582 C C . ILE A 1 71 ? -12.593 3.882 15.424 1.00 98.75 71 ILE A C 1
ATOM 584 O O . ILE A 1 71 ? -12.752 4.011 16.640 1.00 98.75 71 ILE A O 1
ATOM 588 N N . ALA A 1 72 ? -13.624 3.745 14.587 1.00 98.56 72 ALA A N 1
ATOM 589 C CA . ALA A 1 72 ? -15.013 3.759 15.042 1.00 98.56 72 ALA A CA 1
ATOM 590 C C . ALA A 1 72 ? -15.318 2.598 16.007 1.00 98.56 72 ALA A C 1
ATOM 592 O O . ALA A 1 72 ? -15.922 2.805 17.066 1.00 98.56 72 ALA A O 1
ATOM 593 N N . GLU A 1 73 ? -14.848 1.393 15.681 1.00 98.69 73 GLU A N 1
ATOM 594 C CA . GLU A 1 73 ? -14.988 0.203 16.521 1.00 98.69 73 GLU A CA 1
ATOM 595 C C . GLU A 1 73 ? -14.281 0.381 17.873 1.00 98.69 73 GLU A C 1
ATOM 597 O O . GLU A 1 73 ? -14.862 0.128 18.932 1.00 98.69 73 GLU A O 1
ATOM 602 N N . LYS A 1 74 ? -13.056 0.915 17.864 1.00 98.69 74 LYS A N 1
ATOM 603 C CA . LYS A 1 74 ? -12.297 1.235 19.077 1.00 98.69 74 LYS A CA 1
ATOM 604 C C . LYS A 1 74 ? -13.056 2.204 19.983 1.00 98.69 74 LYS A C 1
ATOM 606 O O . LYS A 1 74 ? -13.112 1.981 21.194 1.00 98.69 74 LYS A O 1
ATOM 611 N N . GLU A 1 75 ? -13.668 3.248 19.429 1.00 98.62 75 GLU A N 1
ATOM 612 C CA . GLU A 1 75 ? -14.464 4.206 20.206 1.00 98.62 75 GLU A CA 1
ATOM 613 C C . GLU A 1 75 ? -15.774 3.606 20.733 1.00 98.62 75 GLU A C 1
ATOM 615 O O . GLU A 1 75 ? -16.203 3.891 21.856 1.00 98.62 75 GLU A O 1
ATOM 620 N N . GLN A 1 76 ? -16.417 2.720 19.972 1.00 98.62 76 GLN A N 1
ATOM 621 C CA . GLN A 1 76 ? -17.575 1.970 20.459 1.00 98.62 76 GLN A CA 1
ATOM 622 C C . GLN A 1 76 ? -17.200 1.062 21.641 1.00 98.62 76 GLN A C 1
ATOM 624 O O . GLN A 1 76 ? -17.883 1.071 22.670 1.00 98.62 76 GLN A O 1
ATOM 629 N N . LEU A 1 77 ? -16.094 0.323 21.530 1.00 98.69 77 LEU A N 1
ATOM 630 C CA . LEU A 1 77 ? -15.597 -0.552 22.593 1.00 98.69 77 LEU A CA 1
ATOM 631 C C . LEU A 1 77 ? -15.179 0.238 23.838 1.00 98.69 77 LEU A C 1
ATOM 633 O O . LEU A 1 77 ? -15.478 -0.183 24.958 1.00 98.69 77 LEU A O 1
ATOM 637 N N . ARG A 1 78 ? -14.550 1.410 23.670 1.00 98.56 78 ARG A N 1
ATOM 638 C CA . ARG A 1 78 ? -14.211 2.319 24.779 1.00 98.56 78 ARG A CA 1
ATOM 639 C C . ARG A 1 78 ? -15.449 2.763 25.550 1.00 98.56 78 ARG A C 1
ATOM 641 O O . ARG A 1 78 ? -15.497 2.560 26.765 1.00 98.56 78 ARG A O 1
ATOM 648 N N . ARG A 1 79 ? -16.476 3.247 24.846 1.00 98.38 79 ARG A N 1
ATOM 649 C CA . ARG A 1 79 ? -17.759 3.638 25.453 1.00 98.38 79 ARG A CA 1
ATOM 650 C C . ARG A 1 79 ? -18.425 2.471 26.171 1.00 98.38 79 ARG A C 1
ATOM 652 O O . ARG A 1 79 ? -18.878 2.616 27.305 1.00 98.38 79 ARG A O 1
ATOM 659 N N . ARG A 1 80 ? -18.446 1.282 25.557 1.00 98.19 80 ARG A N 1
ATOM 660 C CA . ARG A 1 80 ? -19.029 0.089 26.187 1.00 98.19 80 ARG A CA 1
ATOM 661 C C . ARG A 1 80 ? -18.283 -0.306 27.460 1.00 98.19 80 ARG A C 1
ATOM 663 O O . ARG A 1 80 ? -18.916 -0.626 28.464 1.00 98.19 80 ARG A O 1
ATOM 670 N N . ARG A 1 81 ? -16.952 -0.262 27.434 1.00 98.25 81 ARG A N 1
ATOM 671 C CA . ARG A 1 81 ? -16.105 -0.538 28.598 1.00 98.25 81 ARG A CA 1
ATOM 672 C C . ARG A 1 81 ? -16.394 0.434 29.741 1.00 98.25 81 ARG A C 1
ATOM 674 O O . ARG A 1 81 ? -16.522 -0.005 30.877 1.00 98.25 81 ARG A O 1
ATOM 681 N N . GLU A 1 82 ? -16.509 1.726 29.457 1.00 98.25 82 GLU A N 1
ATOM 682 C CA . GLU A 1 82 ? -16.818 2.749 30.466 1.00 98.25 82 GLU A CA 1
ATOM 683 C C . GLU A 1 82 ? -18.2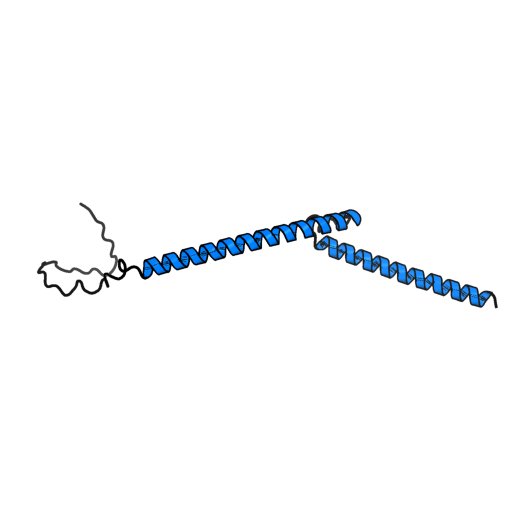07 2.557 31.075 1.00 98.25 82 GLU A C 1
ATOM 685 O O . GLU A 1 82 ? -18.343 2.563 32.296 1.00 98.25 82 GLU A O 1
ATOM 690 N N . GLN A 1 83 ? -19.218 2.261 30.254 1.00 98.00 83 GLN A N 1
ATOM 691 C CA . GLN A 1 83 ? -20.558 1.924 30.745 1.00 98.00 83 GLN A CA 1
ATOM 692 C C . GLN A 1 83 ? -20.544 0.716 31.688 1.00 98.00 83 GLN A C 1
ATOM 694 O O . GLN A 1 83 ? -21.214 0.724 32.718 1.00 98.00 83 GLN A O 1
ATOM 699 N N . LEU A 1 84 ? -19.797 -0.337 31.342 1.00 97.50 84 LEU A N 1
ATOM 700 C CA . LEU A 1 84 ? -19.693 -1.534 32.177 1.00 97.50 84 LEU A CA 1
ATOM 701 C C . LEU A 1 84 ? -18.946 -1.255 33.484 1.00 97.50 84 LEU A C 1
ATOM 703 O O . LEU A 1 84 ? -19.384 -1.724 34.532 1.00 97.50 84 LEU A O 1
ATOM 707 N N . LYS A 1 85 ? -17.874 -0.455 33.445 1.00 97.06 85 LYS A N 1
ATOM 708 C CA . LYS A 1 85 ? -17.168 -0.008 34.654 1.00 97.06 85 LYS A CA 1
ATOM 709 C C . LYS A 1 85 ? -18.088 0.782 35.581 1.00 97.06 85 LYS A C 1
ATOM 711 O O . LYS A 1 85 ? -18.158 0.467 36.762 1.00 97.06 85 LYS A O 1
ATOM 716 N N . HIS A 1 86 ? -18.849 1.729 35.038 1.00 95.88 86 HIS A N 1
ATOM 717 C CA . HIS A 1 86 ? -19.786 2.516 35.831 1.00 95.88 86 HIS A CA 1
ATOM 718 C C . HIS A 1 86 ?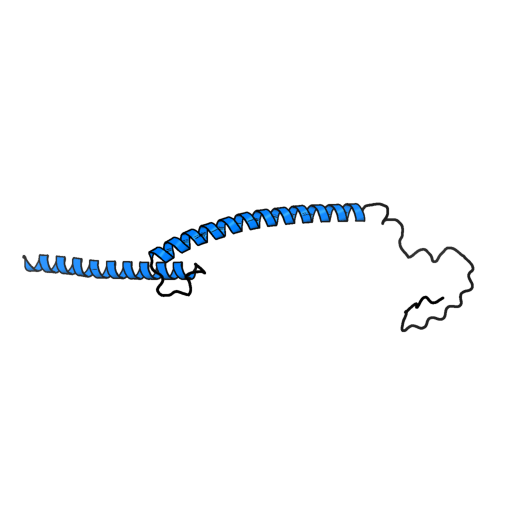 -20.877 1.644 36.469 1.00 95.88 86 HIS A C 1
ATOM 720 O O . HIS A 1 86 ? -21.169 1.782 37.652 1.00 95.88 86 HIS A O 1
ATOM 726 N N . LYS A 1 87 ? -21.437 0.682 35.721 1.00 94.56 87 LYS A N 1
ATOM 727 C CA . LYS A 1 87 ? -22.394 -0.294 36.272 1.00 94.56 87 LYS A CA 1
ATOM 728 C C . LYS A 1 87 ? -21.784 -1.131 37.395 1.00 94.56 87 LYS A C 1
ATOM 730 O O . LYS A 1 87 ? -22.442 -1.364 38.403 1.00 94.56 87 LYS A O 1
ATOM 735 N N . LEU A 1 88 ? -20.537 -1.571 37.239 1.00 94.69 88 LEU A N 1
ATOM 736 C CA . LEU A 1 88 ? -19.835 -2.330 38.272 1.00 94.69 88 LEU A CA 1
ATOM 737 C C . LEU A 1 88 ? -19.631 -1.496 39.545 1.00 94.69 88 LEU A C 1
ATOM 739 O O . LEU A 1 88 ? -19.858 -1.994 40.643 1.00 94.69 88 LEU A O 1
ATOM 743 N N . GLU A 1 89 ? -19.248 -0.227 39.405 1.00 93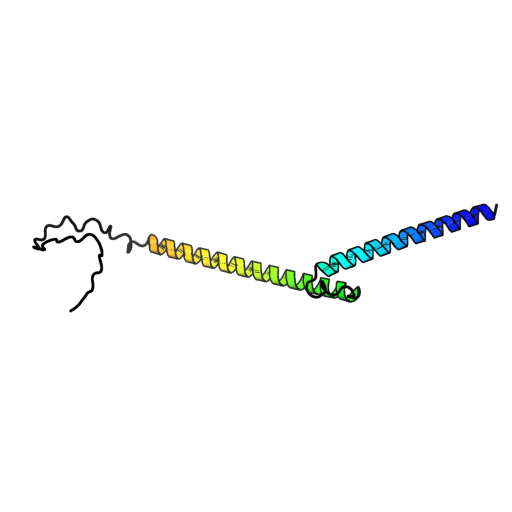.56 89 GLU A N 1
ATOM 744 C CA . GLU A 1 89 ? -19.110 0.702 40.533 1.00 93.56 89 GLU A CA 1
ATOM 745 C C . GLU A 1 89 ? -20.444 0.945 41.242 1.00 93.56 89 GLU A C 1
ATOM 747 O O . GLU A 1 89 ? -20.494 0.882 42.468 1.00 93.56 89 GLU A O 1
ATOM 752 N N . GLN A 1 90 ? -21.533 1.152 40.496 1.00 91.31 90 GLN A N 1
ATOM 753 C CA . GLN A 1 90 ? -22.876 1.291 41.069 1.00 91.31 90 GLN A CA 1
ATOM 754 C C . GLN A 1 90 ? -23.296 0.047 41.859 1.00 91.31 90 GLN A C 1
ATOM 756 O O . GLN A 1 90 ? -23.837 0.176 42.952 1.00 91.31 90 GLN A O 1
ATOM 761 N N . LEU A 1 91 ? -23.029 -1.154 41.334 1.00 88.81 91 LEU A N 1
ATOM 762 C CA . LEU A 1 91 ? -23.343 -2.407 42.026 1.00 88.81 91 LEU A CA 1
ATOM 763 C C . LEU A 1 91 ? -22.481 -2.605 43.277 1.00 88.81 91 LEU A C 1
ATOM 765 O O . LEU A 1 91 ? -22.998 -3.039 44.302 1.00 88.81 91 LEU A O 1
ATOM 769 N N . ARG A 1 92 ? -21.193 -2.249 43.223 1.00 85.12 92 ARG A N 1
ATOM 770 C CA . ARG A 1 92 ? -20.282 -2.331 44.375 1.00 85.12 92 ARG A CA 1
ATOM 771 C C . ARG A 1 92 ? -20.643 -1.334 45.478 1.00 85.12 92 ARG A C 1
ATOM 773 O O . ARG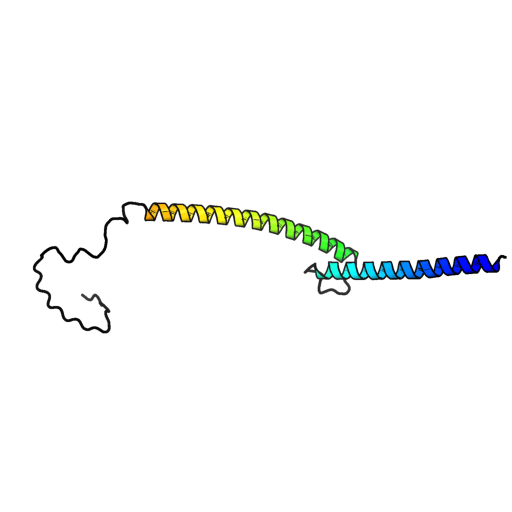 A 1 92 ? -20.491 -1.647 46.651 1.00 85.12 92 ARG A O 1
ATOM 780 N N . ASN A 1 93 ? -21.104 -0.146 45.096 1.00 78.75 93 ASN A N 1
ATOM 781 C CA . ASN A 1 93 ? -21.477 0.923 46.022 1.00 78.75 93 ASN A CA 1
ATOM 782 C C . ASN A 1 93 ? -22.965 0.861 46.424 1.00 78.75 93 ASN A C 1
ATOM 784 O O . ASN A 1 93 ? -23.421 1.687 47.212 1.00 78.75 93 ASN A O 1
ATOM 788 N N . SER A 1 94 ? -23.733 -0.092 45.880 1.00 70.56 94 SER A N 1
ATOM 789 C CA . SER A 1 94 ? -25.116 -0.336 46.280 1.00 70.56 94 SER A CA 1
ATOM 790 C C . SER A 1 94 ? -25.140 -0.977 47.673 1.00 70.56 94 SER A C 1
ATOM 792 O O . SER A 1 94 ? -24.456 -1.982 47.894 1.00 70.56 94 SER A O 1
ATOM 794 N N . PRO A 1 95 ? -25.952 -0.460 48.612 1.00 60.19 95 PRO A N 1
ATOM 795 C CA . PRO A 1 95 ? -25.949 -0.904 50.006 1.00 60.19 95 PRO A CA 1
ATOM 796 C C . PRO A 1 95 ? -26.419 -2.356 50.218 1.00 60.19 95 PRO A C 1
ATOM 798 O O . PRO A 1 95 ? -26.357 -2.872 51.331 1.00 60.19 95 PRO A O 1
ATOM 801 N N . ILE A 1 96 ? -26.841 -3.055 49.159 1.00 55.00 96 ILE A N 1
ATOM 802 C CA . ILE A 1 96 ? -27.197 -4.480 49.211 1.00 55.00 96 ILE A CA 1
ATOM 803 C C . ILE A 1 96 ? -25.949 -5.363 49.419 1.00 55.00 96 ILE A C 1
ATOM 805 O O . ILE A 1 96 ? -26.062 -6.441 49.991 1.00 55.00 96 ILE A O 1
ATOM 809 N N . MET A 1 97 ? -24.751 -4.898 49.037 1.00 50.56 97 MET A N 1
ATOM 810 C CA . MET A 1 97 ? -23.478 -5.608 49.273 1.00 50.56 97 MET A CA 1
ATOM 811 C C . MET A 1 97 ? -22.669 -5.047 50.456 1.00 50.56 97 MET A C 1
ATOM 813 O O . MET A 1 97 ? -21.574 -5.531 50.731 1.00 50.56 97 MET A O 1
ATOM 817 N N . SER A 1 98 ? -23.194 -4.053 51.184 1.00 48.62 98 SER A N 1
ATOM 818 C CA . SER A 1 98 ? -22.603 -3.569 52.443 1.00 48.62 98 SER A CA 1
ATOM 819 C C . SER A 1 98 ? -23.196 -4.234 53.693 1.00 48.62 98 SER A C 1
ATOM 821 O O . SER A 1 98 ? -22.878 -3.826 54.806 1.00 48.62 98 SER A O 1
ATOM 823 N N . ILE A 1 99 ? -24.032 -5.268 53.540 1.00 54.12 99 ILE A N 1
ATOM 824 C CA . ILE A 1 99 ? -24.556 -6.076 54.651 1.00 54.12 99 ILE A CA 1
ATOM 825 C C . ILE A 1 99 ? -23.965 -7.491 54.556 1.00 54.12 99 ILE A C 1
ATOM 827 O O . ILE A 1 99 ? -24.581 -8.409 54.028 1.00 54.12 99 ILE A O 1
ATOM 831 N N . LEU A 1 100 ? -22.719 -7.620 55.028 1.00 42.50 100 LEU A N 1
ATOM 832 C CA . LEU A 1 100 ? -22.264 -8.525 56.102 1.00 42.50 100 LEU A CA 1
ATOM 833 C C . LEU A 1 100 ? -20.790 -8.936 55.905 1.00 42.50 100 LEU A C 1
ATOM 835 O O . LEU A 1 100 ? -20.466 -9.611 54.926 1.00 42.50 100 LEU A O 1
ATOM 839 N N . PRO A 1 101 ? -19.896 -8.649 56.869 1.00 50.19 101 PRO A N 1
ATOM 840 C CA . PRO A 1 101 ? -18.719 -9.478 57.056 1.00 50.19 101 PRO A CA 1
ATOM 841 C C . PRO A 1 101 ? -19.192 -10.845 57.570 1.00 50.19 101 PRO A C 1
ATOM 843 O O . PRO A 1 101 ? -19.849 -10.937 58.607 1.00 50.19 101 PRO A O 1
ATOM 846 N N . ILE A 1 102 ? -18.843 -11.929 56.876 1.00 51.53 102 ILE A N 1
ATOM 847 C CA . ILE A 1 102 ? -19.075 -13.314 57.331 1.00 51.53 102 ILE A CA 1
ATOM 848 C C . ILE A 1 102 ? -18.080 -13.667 58.461 1.00 51.53 102 ILE A C 1
ATOM 850 O O . ILE A 1 102 ? -17.449 -14.717 58.449 1.00 51.53 102 ILE A O 1
ATOM 854 N N . HIS A 1 103 ? -17.883 -12.778 59.438 1.00 46.09 103 HIS A N 1
ATOM 855 C CA . HIS A 1 103 ? -16.998 -13.036 60.577 1.00 46.09 103 HIS A CA 1
ATOM 856 C C . HIS A 1 103 ? -17.639 -12.807 61.955 1.00 46.09 103 HIS A C 1
ATOM 858 O O . HIS A 1 103 ? -17.018 -13.132 62.957 1.00 46.09 103 HIS A O 1
ATOM 864 N N . ASP A 1 104 ? -18.904 -12.382 62.038 1.00 43.34 104 ASP A N 1
ATOM 865 C CA . ASP A 1 104 ? -19.576 -12.161 63.332 1.00 43.34 104 ASP A CA 1
ATOM 866 C C . ASP A 1 104 ? -20.875 -12.965 63.507 1.00 43.34 104 ASP A C 1
ATOM 868 O O . ASP A 1 104 ? -21.872 -12.481 64.033 1.00 43.34 104 ASP A O 1
ATOM 872 N N . LEU A 1 105 ? -20.860 -14.245 63.125 1.00 48.72 105 LEU A N 1
ATOM 873 C CA . LEU A 1 105 ? -21.875 -15.216 63.576 1.00 48.72 105 LEU A CA 1
ATOM 874 C C . LEU A 1 105 ? -21.420 -16.045 64.796 1.00 48.72 105 LEU A C 1
ATOM 876 O O . LEU A 1 105 ? -22.155 -16.913 65.253 1.00 48.72 105 LEU A O 1
ATOM 880 N N . CYS A 1 106 ? -20.240 -15.771 65.369 1.00 43.03 106 CYS A N 1
ATOM 881 C CA . CYS A 1 106 ? -19.675 -16.565 66.473 1.00 43.03 106 CYS A CA 1
ATOM 882 C C . CYS A 1 106 ? -20.048 -16.069 67.892 1.00 43.03 106 CYS A C 1
ATOM 884 O O . CYS A 1 106 ? -19.727 -16.731 68.874 1.00 43.03 106 CYS A O 1
ATOM 886 N N . SER A 1 107 ? -20.750 -14.937 68.041 1.00 45.31 107 SER A N 1
ATOM 887 C CA . SER A 1 107 ? -20.990 -14.324 69.367 1.00 45.31 107 SER A CA 1
ATOM 888 C C . SER A 1 107 ? -22.455 -14.135 69.767 1.00 45.31 107 SER A C 1
ATOM 890 O O . SER A 1 107 ? -22.748 -13.395 70.705 1.00 45.31 107 SER A O 1
ATOM 892 N N . MET A 1 108 ? -23.398 -14.848 69.146 1.00 36.22 108 MET A N 1
ATOM 893 C CA . MET A 1 108 ? -24.727 -15.023 69.741 1.00 36.22 108 MET A CA 1
ATOM 894 C C . MET A 1 108 ? -24.830 -16.428 70.320 1.00 36.22 108 MET A C 1
ATOM 896 O O . MET A 1 108 ? -24.941 -17.419 69.609 1.00 36.22 108 MET A O 1
ATOM 900 N N . LYS A 1 109 ? -24.756 -16.480 71.654 1.00 50.97 109 LYS A N 1
ATOM 901 C CA . LYS A 1 109 ? -25.080 -17.623 72.511 1.00 50.97 109 LYS A CA 1
ATOM 902 C C . LYS A 1 109 ? -26.369 -18.300 72.040 1.00 50.97 109 LYS A C 1
ATOM 904 O O . LYS A 1 109 ? -27.458 -17.913 72.455 1.00 50.97 109 LYS A O 1
ATOM 909 N N . VAL A 1 110 ? -26.244 -19.355 71.242 1.00 41.25 110 VAL A N 1
ATOM 910 C CA . VAL A 1 110 ? -27.317 -20.327 71.052 1.00 41.25 110 VAL A CA 1
ATOM 911 C C . VAL A 1 110 ? -26.735 -21.710 71.262 1.00 41.25 110 VAL A C 1
ATOM 913 O O . VAL A 1 110 ? -25.838 -22.178 70.568 1.00 41.25 110 VAL A O 1
ATOM 916 N N . LYS A 1 111 ? -27.234 -22.313 72.328 1.00 49.00 111 LYS A N 1
ATOM 917 C CA . LYS A 1 111 ? -26.864 -23.593 72.900 1.00 49.00 111 LYS A CA 1
ATOM 918 C C . LYS A 1 111 ? -27.304 -24.700 71.938 1.00 49.00 111 LYS A C 1
ATOM 920 O O . LYS A 1 111 ? -28.382 -25.252 72.098 1.00 49.00 111 LYS A O 1
ATOM 925 N N . TRP A 1 112 ? -26.483 -25.007 70.941 1.00 36.59 112 TRP A N 1
ATOM 926 C CA . TRP A 1 112 ? -26.615 -26.226 70.150 1.00 36.59 112 TRP A CA 1
ATOM 927 C C . TRP A 1 112 ? -25.410 -27.105 70.444 1.00 36.59 112 TRP A C 1
ATOM 929 O O . TRP A 1 112 ? -24.281 -26.809 70.067 1.00 36.59 112 TRP A O 1
ATOM 939 N N . SER A 1 113 ? -25.672 -28.168 71.196 1.00 42.47 113 SER A N 1
ATOM 940 C CA . SER A 1 113 ? -24.762 -29.288 71.386 1.00 42.47 113 SER A CA 1
ATOM 941 C C . SER A 1 113 ? -24.466 -29.906 70.020 1.00 42.47 113 SER A C 1
ATOM 943 O O . SER A 1 113 ? -25.213 -30.762 69.558 1.00 42.47 113 SER A O 1
ATOM 945 N N . CYS A 1 114 ? -23.399 -29.459 69.363 1.00 36.62 114 CYS A N 1
ATOM 946 C CA . CYS A 1 114 ? -22.866 -30.114 68.180 1.00 36.62 114 CYS A CA 1
ATOM 947 C C . CYS A 1 114 ? -21.399 -30.431 68.453 1.00 36.62 114 CYS A C 1
ATOM 949 O O . CYS A 1 114 ? -20.549 -29.545 68.535 1.00 36.62 114 CYS A O 1
ATOM 951 N N . VAL A 1 115 ? -21.139 -31.715 68.681 1.00 42.84 115 VAL A N 1
ATOM 952 C CA . VAL A 1 115 ? -19.810 -32.276 68.906 1.00 42.84 115 VAL A CA 1
ATOM 953 C C . VAL A 1 115 ? -18.980 -32.039 67.647 1.00 42.84 115 VAL A C 1
ATOM 955 O O . VAL A 1 115 ? -19.278 -32.565 66.578 1.00 42.84 115 VAL A O 1
ATOM 958 N N . PHE A 1 116 ? -17.955 -31.204 67.778 1.00 35.09 116 PHE A N 1
ATOM 959 C CA . PHE A 1 116 ? -16.930 -30.994 66.768 1.00 35.09 116 PHE A CA 1
ATOM 960 C C . PHE A 1 116 ? -16.061 -32.254 66.669 1.00 35.09 116 PHE A C 1
ATOM 962 O O . PHE A 1 116 ? -15.384 -32.612 67.629 1.00 35.09 116 PHE A O 1
ATOM 969 N N . HIS A 1 117 ? -16.020 -32.886 65.497 1.00 42.00 117 HIS A N 1
ATOM 970 C CA . HIS A 1 117 ? -14.876 -33.700 65.092 1.00 42.00 117 HIS A CA 1
ATOM 971 C C . HIS A 1 117 ? -14.298 -33.099 63.812 1.00 42.00 117 HIS A C 1
ATOM 973 O O . HIS A 1 117 ? -14.806 -33.297 62.711 1.00 42.00 117 HIS A O 1
ATOM 979 N N . THR A 1 118 ? -13.236 -32.315 63.965 1.00 39.91 118 THR A N 1
ATOM 980 C CA . THR A 1 118 ? -12.415 -31.828 62.856 1.00 39.91 118 THR A CA 1
ATOM 981 C C . THR A 1 118 ? -11.543 -32.969 62.345 1.00 39.91 118 THR A C 1
ATOM 983 O O . THR A 1 118 ? -10.627 -33.399 63.045 1.00 39.91 118 THR A O 1
ATOM 986 N N . SER A 1 119 ? -11.803 -33.445 61.127 1.00 40.16 119 SER A N 1
ATOM 987 C CA . SER A 1 119 ? -10.807 -34.169 60.330 1.00 40.16 119 SER A CA 1
ATOM 988 C C . SER A 1 119 ? -10.154 -33.170 59.362 1.00 40.16 119 SER A C 1
ATOM 990 O O . SER A 1 119 ? -10.890 -32.538 58.602 1.00 40.16 119 SER A O 1
ATOM 992 N N . PRO A 1 120 ? -8.821 -32.966 59.369 1.00 51.16 120 PRO A N 1
ATOM 993 C CA . PRO A 1 120 ? -8.210 -31.810 58.703 1.00 51.16 120 PRO A CA 1
ATOM 994 C C . PRO A 1 120 ? -8.055 -31.903 57.181 1.00 51.16 120 PRO A C 1
ATOM 996 O O . PRO A 1 120 ? -7.468 -30.993 56.607 1.00 51.16 120 PRO A O 1
ATOM 999 N N . VAL A 1 121 ? -8.476 -32.984 56.515 1.00 53.50 121 VAL A N 1
ATOM 1000 C CA . VAL A 1 121 ? -7.853 -33.301 55.215 1.00 53.50 121 VAL A CA 1
ATOM 1001 C C . VAL A 1 121 ? -8.757 -33.112 53.994 1.00 53.50 121 VAL A C 1
ATOM 1003 O O . VAL A 1 121 ? -8.246 -32.687 52.966 1.00 53.50 121 VAL A O 1
ATOM 1006 N N . TYR A 1 122 ? -10.079 -33.307 54.063 1.00 51.47 122 TYR A N 1
ATOM 1007 C CA . TYR A 1 122 ? -10.940 -33.132 52.878 1.00 51.47 122 TYR A CA 1
ATOM 1008 C C . TYR A 1 122 ? -12.359 -32.682 53.257 1.00 51.47 122 TYR A C 1
ATOM 1010 O O . TYR A 1 122 ? -13.213 -33.488 53.614 1.00 51.47 122 TYR A O 1
ATOM 1018 N N . GLY A 1 123 ? -12.613 -31.374 53.184 1.00 45.28 123 GLY A N 1
ATOM 1019 C CA . GLY A 1 123 ? -13.933 -30.776 53.404 1.00 45.28 123 GLY A CA 1
ATOM 1020 C C . GLY A 1 123 ? -14.839 -30.895 52.178 1.00 45.28 123 GLY A C 1
ATOM 1021 O O . GLY A 1 123 ? -15.066 -29.905 51.490 1.00 45.28 123 GLY A O 1
ATOM 1022 N N . ILE A 1 124 ? -15.360 -32.093 51.902 1.00 52.19 124 ILE A N 1
ATOM 1023 C CA . ILE A 1 124 ? -16.474 -32.281 50.962 1.00 52.19 124 ILE A CA 1
ATOM 1024 C C . ILE A 1 124 ? -17.736 -32.541 51.787 1.00 52.19 124 ILE A C 1
ATOM 1026 O O . ILE A 1 124 ? -17.910 -33.620 52.349 1.00 52.19 124 ILE A O 1
ATOM 1030 N N . CYS A 1 125 ? -18.632 -31.556 51.849 1.00 46.50 125 CYS A N 1
ATOM 1031 C CA . CYS A 1 125 ? -19.988 -31.760 52.349 1.00 46.50 125 CYS A CA 1
ATOM 1032 C C . CYS A 1 125 ? -20.841 -32.342 51.218 1.00 46.50 125 CYS A C 1
ATOM 1034 O O . CYS A 1 125 ? -21.339 -31.601 50.372 1.00 46.50 125 CYS A O 1
ATOM 1036 N N . ILE A 1 126 ? -21.019 -33.664 51.193 1.00 46.94 126 ILE A N 1
ATOM 1037 C CA . ILE A 1 126 ? -22.093 -34.269 50.402 1.00 46.94 126 ILE A CA 1
ATOM 1038 C C . ILE A 1 126 ? -23.377 -34.107 51.214 1.00 46.94 126 ILE A C 1
ATOM 1040 O O . ILE A 1 126 ? -23.552 -34.737 52.255 1.00 46.94 126 ILE A O 1
ATOM 1044 N N . LEU A 1 127 ? -24.265 -33.232 50.745 1.00 45.03 127 LEU A N 1
ATOM 1045 C CA . LEU A 1 127 ? -25.650 -33.212 51.196 1.00 45.03 127 LEU A CA 1
ATOM 1046 C C . LEU A 1 127 ? -26.303 -34.512 50.709 1.00 45.03 127 LEU A C 1
ATOM 1048 O O . LEU A 1 127 ? -26.449 -34.702 49.503 1.00 45.03 127 LEU A O 1
ATOM 1052 N N . SER A 1 128 ? -26.716 -35.384 51.623 1.00 42.97 128 SER A N 1
ATOM 1053 C CA . SER A 1 128 ? -27.689 -36.430 51.310 1.00 42.97 128 SER A CA 1
ATOM 1054 C C . SER A 1 128 ? -28.873 -36.301 52.255 1.00 42.97 128 SER A C 1
ATOM 1056 O O . SER A 1 128 ? -28.697 -36.039 53.446 1.00 42.97 128 SER A O 1
ATOM 1058 N N . LYS A 1 129 ? -30.075 -36.464 51.700 1.00 46.44 129 LYS A N 1
ATOM 1059 C CA . LYS A 1 129 ? -31.186 -37.030 52.466 1.00 46.44 129 LYS A CA 1
ATOM 1060 C C . LYS A 1 129 ? -30.953 -38.524 52.652 1.00 46.44 129 LYS A C 1
ATOM 1062 O O . LYS A 1 129 ? -30.212 -39.097 51.816 1.00 46.44 129 LYS A O 1
#

Radius of gyration: 40.35 Å; Cα contacts (8 Å, |Δi|>4): 24; chains: 1; bounding box: 70×61×109 Å

Solvent-accessible surface area (backbone atoms only — not comparable to full-atom values): 8030 Å² total; per-residue (Å²): 119,69,70,62,56,54,52,53,52,51,51,51,54,52,50,50,55,52,53,52,50,50,53,52,49,55,52,51,51,52,51,48,59,54,27,61,73,31,84,92,44,41,88,44,90,80,63,50,70,71,53,45,53,52,51,46,54,55,48,53,54,50,49,53,54,48,50,55,52,50,52,52,49,52,53,51,51,50,53,51,51,50,54,51,51,52,52,50,51,52,58,68,71,33,72,80,71,72,72,70,78,96,75,76,82,82,79,71,93,67,95,69,96,69,88,84,79,88,73,96,83,73,94,74,86,78,88,71,134

pLDDT: mean 80.8, std 22.95, range [35.09, 98.75]

Secondary structure (DSSP, 8-state):
-HHHHHHHHHHHHHHHHHHHHHHHHHHHHHHHHHHHT-TTTTT-TT--HHHHHHHHHHHHHHHHHHHHHHHHHHHHHHHHHHHHHHHHHHHHSSGGGSS--TT-SSSS-----------SS--------

Foldseek 3Di:
DVVVVVVVVVVVVVVVVVVVVVVVVVVVVVLLVLQCPQVVRNPPPPDDSVRSVVSSVVVVVVVVVVVVVVVVVVVVVVVVVVVVVVVVVCVVPPCVVVPDDPPPPPPDDDDDPDDDDDDPDDPDDDDDD

Sequence (129 aa):
LAESNDSEENDKRRTHNVLERQRRNELKLSFFALRDQIPEVANNEKAPKVVILKKATEYVLSIQSDEHRLIAEKEQLRRRREQLKHKLEQLRNSPIMSILPIHDLCSMKVKWSCVFHTSPVYGICILSK

Organism: Phasianus colchicus (NCBI:txid9054)

Mean predicted aligned error: 14.68 Å

Nearest PDB structures (foldseek):
  6zff-assembly1_A  TM=4.537E-01  e=8.255E+00  Pyrococcus furiosus DSM 3638